Protein AF-A0A6M3IUB2-F1 (afdb_monomer)

Solvent-accessible surface area (backbone atoms only — not comparable to full-atom values): 7376 Å² total; per-residue (Å²): 133,82,95,74,71,82,72,72,82,70,70,67,57,72,78,50,52,52,52,49,49,62,64,37,56,23,39,81,49,77,62,35,53,57,49,40,57,50,43,61,78,42,51,89,75,48,56,67,71,48,53,52,52,50,52,51,54,51,50,50,30,52,52,50,32,72,69,42,91,85,62,31,46,62,41,45,14,47,76,71,39,41,53,41,53,54,54,43,51,47,53,53,54,63,51,48,72,78,54,80,82,75,81,86,74,98,74,84,83,75,83,83,82,82,79,87,76,87,130

Mean predicted aligned error: 11.87 Å

pLDDT: mean 76.57, std 22.66, range [30.75, 96.88]

Organism: NCBI:txid1070528

Radius of gyration: 18.83 Å; Cα contacts (8 Å, |Δi|>4): 67; chains: 1; bounding box: 45×73×29 Å

Structure (mmCIF, N/CA/C/O backbone):
data_AF-A0A6M3IUB2-F1
#
_entry.id   AF-A0A6M3IUB2-F1
#
loop_
_atom_site.group_PDB
_atom_site.id
_atom_site.type_symbol
_atom_site.label_atom_id
_atom_site.label_alt_id
_atom_site.label_comp_id
_atom_site.label_asym_id
_atom_site.label_entity_id
_atom_site.label_seq_id
_atom_site.pdbx_PDB_ins_code
_atom_site.Cartn_x
_atom_site.Cartn_y
_atom_site.Cartn_z
_atom_site.occupancy
_atom_site.B_iso_or_equiv
_atom_site.auth_seq_id
_atom_site.auth_comp_id
_atom_site.auth_asym_id
_atom_site.auth_atom_id
_atom_site.pdbx_PDB_model_num
ATOM 1 N N . MET A 1 1 ? -29.551 -21.374 15.399 1.00 39.47 1 MET A N 1
ATOM 2 C CA . MET A 1 1 ? -28.183 -21.682 14.937 1.00 39.47 1 MET A CA 1
ATOM 3 C C . MET A 1 1 ? -27.498 -20.333 14.831 1.00 39.47 1 MET A C 1
ATOM 5 O O . MET A 1 1 ? -28.083 -19.455 14.220 1.00 39.47 1 MET A O 1
ATOM 9 N N . LYS A 1 2 ? -26.450 -20.082 15.623 1.00 43.34 2 LYS A N 1
ATOM 10 C CA . LYS A 1 2 ? -25.868 -18.739 15.755 1.00 43.34 2 LYS A CA 1
ATOM 11 C C . LYS A 1 2 ? -25.047 -18.438 14.502 1.00 43.34 2 LYS A C 1
ATOM 13 O O . LYS A 1 2 ? -24.043 -19.109 14.292 1.00 43.34 2 LYS A O 1
ATOM 18 N N . ASP A 1 3 ? -25.441 -17.421 13.746 1.00 44.59 3 ASP A N 1
ATOM 19 C CA . ASP A 1 3 ? -24.638 -16.801 12.683 1.00 44.59 3 ASP A CA 1
ATOM 20 C C . ASP A 1 3 ? -23.526 -15.925 13.292 1.00 44.59 3 ASP A C 1
ATOM 22 O O . ASP A 1 3 ? -23.378 -14.746 12.994 1.00 44.59 3 ASP A O 1
ATOM 26 N N . ASN A 1 4 ? -22.753 -16.513 14.203 1.00 49.69 4 ASN A N 1
ATOM 27 C CA . ASN A 1 4 ? -21.586 -15.907 14.824 1.00 49.69 4 ASN A CA 1
ATOM 28 C C . ASN A 1 4 ? -20.389 -16.780 14.452 1.00 49.69 4 ASN A C 1
ATOM 30 O O . ASN A 1 4 ? -20.101 -17.683 15.227 1.00 49.69 4 ASN A O 1
ATOM 34 N N . ASP A 1 5 ? -19.743 -16.567 13.297 1.00 39.97 5 ASP A N 1
ATOM 35 C CA . ASP A 1 5 ? -18.291 -16.850 13.206 1.00 39.97 5 ASP A CA 1
ATOM 36 C C . ASP A 1 5 ? -17.547 -16.468 11.915 1.00 39.97 5 ASP A C 1
ATOM 38 O O . ASP A 1 5 ? -16.364 -16.772 11.798 1.00 39.97 5 ASP A O 1
ATOM 42 N N . LEU A 1 6 ? -18.141 -15.752 10.953 1.00 38.84 6 LEU A N 1
ATOM 43 C CA . LEU A 1 6 ? -17.347 -15.228 9.823 1.00 38.84 6 LEU A CA 1
ATOM 44 C C . LEU A 1 6 ? -16.768 -13.823 10.049 1.00 38.84 6 LEU A C 1
ATOM 46 O O . LEU A 1 6 ? -15.866 -13.422 9.320 1.00 38.84 6 LEU A O 1
ATOM 50 N N . HIS A 1 7 ? -17.203 -13.100 11.086 1.00 45.50 7 HIS A N 1
ATOM 51 C CA . HIS A 1 7 ? -16.717 -11.740 11.366 1.00 45.50 7 HIS A CA 1
ATOM 52 C C . HIS A 1 7 ? -15.537 -11.673 12.353 1.00 45.50 7 HIS A C 1
ATOM 54 O O . HIS A 1 7 ? -14.809 -10.685 12.358 1.00 45.50 7 HIS A O 1
ATOM 60 N N . THR A 1 8 ? -15.274 -12.723 13.138 1.00 46.91 8 THR A N 1
ATOM 61 C CA . THR A 1 8 ? -14.181 -12.723 14.132 1.00 46.91 8 THR A CA 1
ATOM 62 C C . THR A 1 8 ? -12.804 -12.970 13.498 1.00 46.91 8 THR A C 1
ATOM 64 O O . THR A 1 8 ? -11.792 -12.500 14.010 1.00 46.91 8 THR A O 1
ATOM 67 N N . CYS A 1 9 ? -12.742 -13.657 12.350 1.00 42.81 9 CYS A N 1
ATOM 68 C CA . CYS A 1 9 ? -11.481 -14.027 11.691 1.00 42.81 9 CYS A CA 1
ATOM 69 C C . CYS A 1 9 ? -10.770 -12.852 10.976 1.00 42.81 9 CYS A C 1
ATOM 71 O O . CYS A 1 9 ? -9.640 -13.014 10.522 1.00 42.81 9 CYS A O 1
ATOM 73 N N . MET A 1 10 ? -11.408 -11.679 10.862 1.00 55.31 10 MET A N 1
ATOM 74 C CA . MET A 1 10 ? -10.905 -10.543 10.066 1.00 55.31 10 MET A CA 1
ATOM 75 C C . MET A 1 10 ? -10.383 -9.361 10.901 1.00 55.31 10 MET A C 1
ATOM 77 O O . MET A 1 10 ? -9.888 -8.389 10.335 1.00 55.31 10 MET A O 1
ATOM 81 N N . MET A 1 11 ? -10.433 -9.438 12.236 1.00 63.88 11 MET A N 1
ATOM 82 C CA . MET A 1 11 ? -9.859 -8.408 13.110 1.00 63.88 11 MET A CA 1
ATOM 83 C C . MET A 1 11 ? -8.362 -8.661 13.310 1.00 63.88 11 MET A C 1
ATOM 85 O O . MET A 1 11 ? -7.936 -9.232 14.315 1.00 63.88 11 MET A O 1
ATOM 89 N N . LEU A 1 12 ? -7.549 -8.254 12.331 1.00 65.00 12 LEU A N 1
ATOM 90 C CA . LEU A 1 12 ? -6.108 -8.142 12.542 1.00 65.00 12 LEU A CA 1
ATOM 91 C C . LEU A 1 12 ? -5.860 -7.158 13.696 1.00 65.00 12 LEU A C 1
ATOM 93 O O . LEU A 1 12 ? -6.441 -6.070 13.697 1.00 65.00 12 LEU A O 1
ATOM 97 N N . PRO A 1 13 ? -4.999 -7.494 14.674 1.00 75.31 13 PRO A N 1
ATOM 98 C CA . PRO A 1 13 ? -4.538 -6.509 15.640 1.00 75.31 13 PRO A CA 1
ATOM 99 C C . PRO A 1 13 ? -4.022 -5.267 14.910 1.00 75.31 13 PRO A C 1
ATOM 101 O O . PRO A 1 13 ? -3.340 -5.408 13.900 1.00 75.31 13 PRO A O 1
ATOM 104 N N . THR A 1 14 ? -4.301 -4.067 15.421 1.00 71.00 14 THR A N 1
ATOM 105 C CA . THR A 1 14 ? -3.964 -2.791 14.762 1.00 71.00 14 THR A CA 1
ATOM 106 C C . THR A 1 14 ? -2.536 -2.765 14.208 1.00 71.00 14 THR A C 1
ATOM 108 O O . THR A 1 14 ? -2.347 -2.522 13.026 1.00 71.00 14 THR A O 1
ATOM 111 N N . PHE A 1 15 ? -1.546 -3.179 15.007 1.00 76.00 15 PHE A N 1
ATOM 112 C CA . PHE A 1 15 ? -0.134 -3.214 14.603 1.00 76.00 15 PHE A CA 1
ATOM 113 C C . PHE A 1 15 ? 0.185 -4.157 13.423 1.00 76.00 15 PHE A C 1
ATOM 115 O O . PHE A 1 15 ? 1.220 -4.013 12.771 1.00 76.00 15 PHE A O 1
ATOM 122 N N . MET A 1 16 ? -0.667 -5.150 13.153 1.00 87.94 16 MET A N 1
ATOM 123 C CA . MET A 1 16 ? -0.524 -6.079 12.027 1.00 87.94 16 MET A CA 1
ATOM 124 C C . MET A 1 16 ? -1.021 -5.475 10.710 1.00 87.94 16 MET A C 1
ATOM 126 O O . MET A 1 16 ? -0.598 -5.936 9.649 1.00 87.94 16 MET A O 1
ATOM 130 N N . ILE A 1 17 ? -1.865 -4.441 10.745 1.00 91.12 17 ILE A N 1
ATOM 131 C CA . ILE A 1 17 ? -2.376 -3.783 9.537 1.00 91.12 17 ILE A CA 1
ATOM 132 C C . ILE A 1 17 ? -1.218 -3.083 8.819 1.00 91.12 17 ILE A C 1
ATOM 134 O O . ILE A 1 17 ? -0.854 -3.485 7.714 1.00 91.12 17 ILE A O 1
ATOM 138 N N . TYR A 1 18 ? -0.541 -2.139 9.471 1.00 92.50 18 TYR A N 1
ATOM 139 C CA . TYR A 1 18 ? 0.638 -1.483 8.907 1.00 92.50 18 TYR A CA 1
ATOM 140 C C . TYR A 1 18 ? 1.797 -2.451 8.650 1.00 92.50 18 TYR A C 1
ATOM 142 O O . TYR A 1 18 ? 2.502 -2.340 7.647 1.00 92.50 18 TYR A O 1
ATOM 150 N N . GLN A 1 19 ? 1.998 -3.461 9.502 1.00 94.00 19 GLN A N 1
ATOM 151 C CA . GLN A 1 19 ? 3.071 -4.427 9.265 1.00 94.00 19 GLN A CA 1
ATOM 152 C C . GLN A 1 19 ? 2.820 -5.294 8.021 1.00 94.00 19 GLN A C 1
ATOM 154 O O . GLN A 1 19 ? 3.770 -5.593 7.290 1.00 94.00 19 GLN A O 1
ATOM 159 N N . SER A 1 20 ? 1.567 -5.683 7.768 1.00 95.06 20 SER A N 1
ATOM 160 C CA . SER A 1 20 ? 1.184 -6.414 6.556 1.00 95.06 20 SER A CA 1
ATOM 161 C C . SER A 1 20 ? 1.236 -5.522 5.315 1.00 95.06 20 SER A C 1
ATOM 163 O O . SER A 1 20 ? 1.763 -5.973 4.300 1.00 95.06 20 SER A O 1
ATOM 165 N N . PHE A 1 21 ? 0.831 -4.250 5.420 1.00 96.25 21 PHE A N 1
ATOM 166 C CA . PHE A 1 21 ? 1.040 -3.237 4.379 1.00 96.25 21 PHE A CA 1
ATOM 167 C C . PHE A 1 21 ? 2.512 -3.165 3.957 1.00 96.25 21 PHE A C 1
ATOM 169 O O . PHE A 1 21 ? 2.846 -3.405 2.798 1.00 96.25 21 PHE A O 1
ATOM 176 N N . ARG A 1 22 ? 3.419 -2.924 4.912 1.00 95.62 22 ARG A N 1
ATOM 177 C CA . ARG A 1 22 ? 4.861 -2.838 4.630 1.00 95.62 22 ARG A CA 1
ATOM 178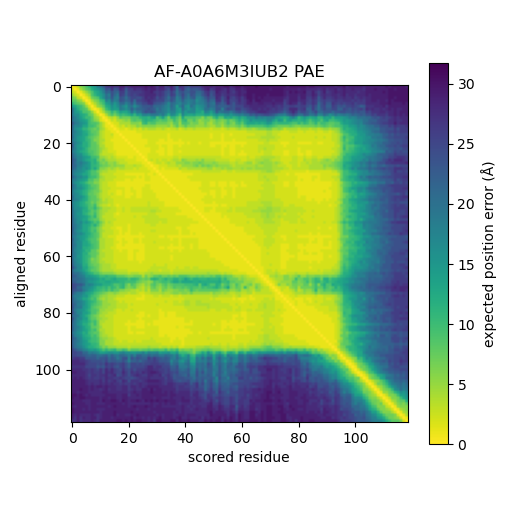 C C . ARG A 1 22 ? 5.437 -4.126 4.067 1.00 95.62 22 ARG A C 1
ATOM 180 O O . ARG A 1 22 ? 6.398 -4.094 3.307 1.00 95.62 22 ARG A O 1
ATOM 187 N N . TYR A 1 23 ? 4.877 -5.270 4.455 1.00 95.12 23 TYR A N 1
ATOM 188 C CA . TYR A 1 23 ? 5.298 -6.547 3.900 1.00 95.12 23 TYR A CA 1
ATOM 189 C C . TYR A 1 23 ? 4.976 -6.655 2.407 1.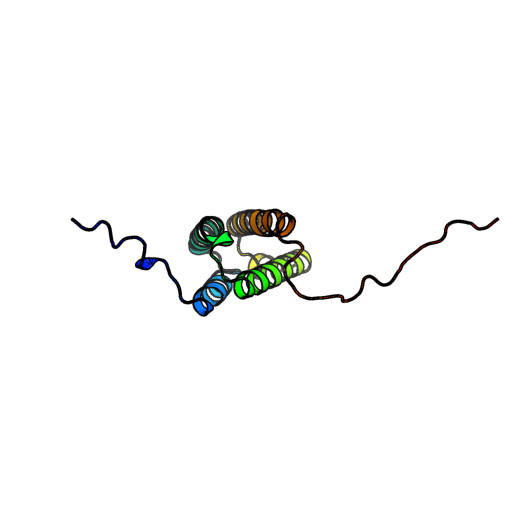00 95.12 23 TYR A C 1
ATOM 191 O O . TYR A 1 23 ? 5.810 -7.190 1.672 1.00 95.12 23 TYR A O 1
ATOM 199 N N . VAL A 1 24 ? 3.795 -6.185 1.979 1.00 96.25 24 VAL A N 1
ATOM 200 C CA . VAL A 1 24 ? 3.332 -6.272 0.584 1.00 96.25 24 VAL A CA 1
ATOM 201 C C . VAL A 1 24 ? 3.815 -5.114 -0.291 1.00 96.25 24 VAL A C 1
ATOM 203 O O . VAL A 1 24 ? 3.908 -5.275 -1.505 1.00 96.25 24 VAL A O 1
ATOM 206 N N . LEU A 1 25 ? 4.164 -3.964 0.284 1.00 96.44 25 LEU A N 1
ATOM 207 C CA . LEU A 1 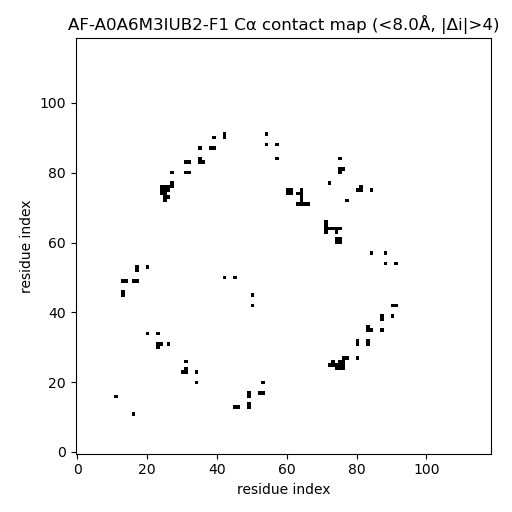25 ? 4.662 -2.818 -0.472 1.00 96.44 25 LEU A CA 1
ATOM 208 C C . LEU A 1 25 ? 5.947 -3.183 -1.237 1.00 96.44 25 LEU A C 1
ATOM 210 O O . LEU A 1 25 ? 6.903 -3.718 -0.676 1.00 96.44 25 LEU A O 1
ATOM 214 N N . GLY A 1 26 ? 5.946 -2.952 -2.552 1.00 93.81 26 GLY A N 1
ATOM 215 C CA . GLY A 1 26 ? 7.056 -3.322 -3.437 1.00 93.81 26 GLY A CA 1
ATOM 216 C C . GLY A 1 26 ? 7.197 -4.826 -3.723 1.00 93.81 26 GLY A C 1
ATOM 217 O O . GLY A 1 26 ? 8.089 -5.220 -4.482 1.00 93.81 26 GLY A O 1
ATOM 218 N N . ARG A 1 27 ? 6.333 -5.689 -3.162 1.00 86.94 27 ARG A N 1
ATOM 219 C CA . ARG A 1 27 ? 6.293 -7.115 -3.521 1.00 86.94 27 ARG A CA 1
ATOM 220 C C . ARG A 1 27 ? 5.665 -7.267 -4.897 1.00 86.94 27 ARG A C 1
ATOM 222 O O . ARG A 1 27 ? 4.598 -6.746 -5.156 1.00 86.94 27 ARG A O 1
ATOM 229 N N . ARG A 1 28 ? 6.310 -8.042 -5.762 1.00 91.38 28 ARG A N 1
ATOM 230 C CA . ARG A 1 28 ? 5.803 -8.386 -7.099 1.00 91.38 28 ARG A CA 1
ATOM 231 C C . ARG A 1 28 ? 5.050 -9.710 -7.029 1.00 91.38 28 ARG A C 1
ATOM 233 O O . ARG A 1 28 ? 5.512 -10.728 -7.542 1.00 91.38 28 ARG A O 1
ATOM 240 N N . THR A 1 29 ? 3.981 -9.745 -6.232 1.00 91.75 29 THR A N 1
ATOM 241 C CA . THR A 1 29 ? 3.213 -10.968 -5.950 1.00 91.75 29 THR A CA 1
ATOM 242 C C . THR A 1 29 ? 1.715 -10.684 -5.933 1.00 91.75 29 THR A C 1
ATOM 244 O O . THR A 1 29 ? 1.280 -9.591 -5.587 1.00 91.75 29 THR A O 1
ATOM 247 N N . GLY A 1 30 ? 0.897 -11.705 -6.212 1.00 89.81 30 GLY A N 1
ATOM 248 C CA . GLY A 1 30 ? -0.568 -11.573 -6.190 1.00 89.81 30 GLY A CA 1
ATOM 249 C C . GLY A 1 30 ? -1.164 -11.174 -4.830 1.00 89.81 30 GLY A C 1
ATOM 250 O O . GLY A 1 30 ? -2.319 -10.760 -4.768 1.00 89.81 30 GLY A O 1
ATOM 251 N N . VAL A 1 31 ? -0.382 -11.249 -3.747 1.00 94.12 31 VAL A N 1
ATOM 252 C CA . VAL A 1 31 ? -0.808 -10.839 -2.400 1.00 94.12 31 VAL A CA 1
ATOM 253 C C . VAL A 1 31 ? -1.027 -9.324 -2.316 1.00 94.12 31 VAL A C 1
ATOM 255 O O . VAL A 1 31 ? -1.844 -8.889 -1.510 1.00 94.12 31 VAL A O 1
ATOM 258 N N . VAL A 1 32 ? -0.373 -8.522 -3.168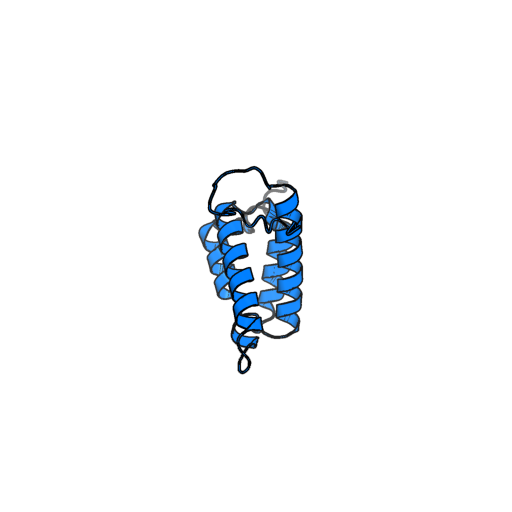 1.00 96.50 32 VAL A N 1
ATOM 259 C CA . VAL A 1 32 ? -0.595 -7.067 -3.226 1.00 96.50 32 VAL A CA 1
ATOM 260 C C . VAL A 1 32 ? -2.050 -6.746 -3.543 1.00 96.50 32 VAL A C 1
ATOM 262 O O . VAL A 1 32 ? -2.688 -6.011 -2.795 1.00 96.50 32 VAL A O 1
ATOM 265 N N . GLY A 1 33 ? -2.593 -7.339 -4.610 1.00 94.94 33 GLY A N 1
ATOM 266 C CA . GLY A 1 33 ? -3.985 -7.121 -5.005 1.00 94.94 33 GLY A CA 1
ATOM 267 C C . GLY A 1 33 ? -4.966 -7.551 -3.915 1.00 94.94 33 GLY A C 1
ATOM 268 O O . GLY A 1 33 ? -5.862 -6.790 -3.565 1.00 94.94 33 GLY A O 1
ATOM 269 N N . MET A 1 34 ? -4.732 -8.717 -3.301 1.00 95.75 34 MET A N 1
ATOM 270 C CA . MET A 1 34 ? -5.557 -9.213 -2.191 1.00 95.75 34 MET A CA 1
ATOM 271 C C . MET A 1 34 ? -5.548 -8.260 -0.991 1.00 95.75 34 MET A C 1
ATOM 273 O O . MET A 1 34 ? -6.598 -7.994 -0.409 1.00 95.75 34 MET A O 1
ATOM 277 N N . TRP A 1 35 ? -4.372 -7.742 -0.624 1.00 96.31 35 TRP A N 1
ATOM 278 C CA . TRP A 1 35 ? -4.239 -6.807 0.489 1.00 96.31 35 TRP A CA 1
ATOM 279 C C . TRP A 1 35 ? -4.912 -5.470 0.177 1.00 96.31 35 TRP A C 1
ATOM 281 O O . TRP A 1 35 ? -5.633 -4.944 1.017 1.00 96.31 35 TRP A O 1
ATOM 291 N N . VAL A 1 36 ? -4.730 -4.944 -1.037 1.00 96.81 36 VAL A N 1
ATOM 292 C CA . VAL A 1 36 ? -5.342 -3.680 -1.460 1.00 96.81 36 VAL A CA 1
ATOM 293 C C . VAL A 1 36 ? -6.862 -3.777 -1.515 1.00 96.81 36 VAL A C 1
ATOM 295 O O . VAL A 1 36 ? -7.536 -2.887 -1.004 1.00 96.81 36 VAL A O 1
ATOM 298 N N . ASP A 1 37 ? -7.416 -4.837 -2.105 1.00 95.69 37 ASP A N 1
ATOM 299 C CA . ASP A 1 37 ? -8.869 -5.00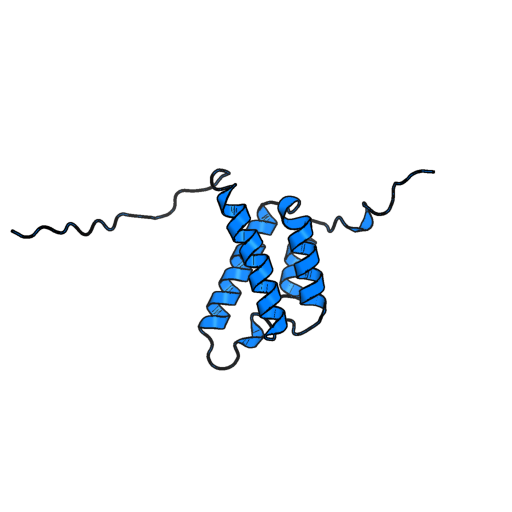8 -2.167 1.00 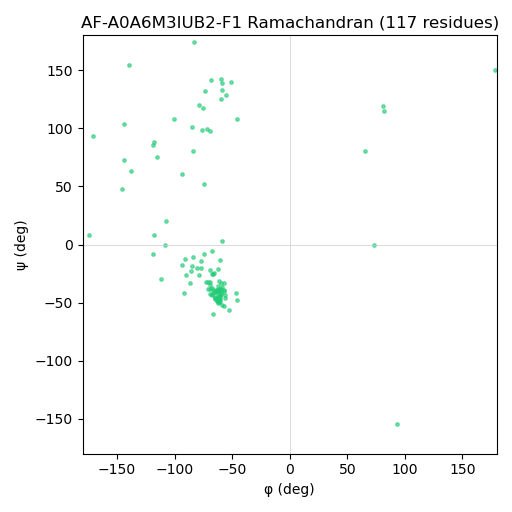95.69 37 ASP A CA 1
ATOM 300 C C . ASP A 1 37 ? -9.463 -5.163 -0.754 1.00 95.69 37 ASP A C 1
ATOM 302 O O . ASP A 1 37 ? -10.503 -4.572 -0.459 1.00 95.69 37 ASP A O 1
ATOM 306 N N . TRP A 1 38 ? -8.783 -5.878 0.151 1.00 94.56 38 TRP A N 1
ATOM 307 C CA . TRP A 1 38 ? -9.166 -5.935 1.566 1.00 94.56 38 TRP A CA 1
ATOM 308 C C . TRP A 1 38 ? -9.107 -4.552 2.230 1.00 94.56 38 TRP A C 1
ATOM 310 O O . TRP A 1 38 ? -10.085 -4.126 2.841 1.00 94.56 38 TRP A O 1
ATOM 320 N N . ALA A 1 39 ? -8.003 -3.820 2.064 1.00 93.94 39 ALA A N 1
ATOM 321 C CA . ALA A 1 39 ? -7.821 -2.502 2.661 1.00 93.94 39 ALA A CA 1
ATOM 322 C C . ALA A 1 39 ? -8.873 -1.499 2.175 1.00 93.94 39 ALA A C 1
ATOM 324 O O . ALA A 1 39 ? -9.395 -0.747 2.985 1.00 93.94 39 ALA A O 1
ATOM 325 N N . ILE A 1 40 ? -9.241 -1.515 0.890 1.00 94.38 40 ILE A N 1
ATOM 326 C CA . ILE A 1 40 ? -10.30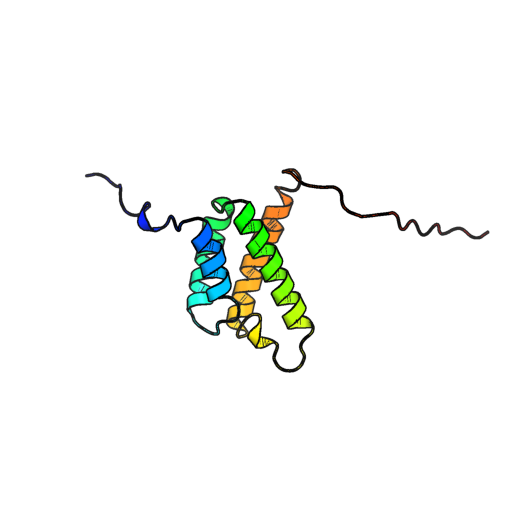2 -0.654 0.343 1.00 94.38 40 ILE A CA 1
ATOM 327 C C . ILE A 1 40 ? -11.654 -0.955 1.001 1.00 94.38 40 ILE A C 1
ATOM 329 O O . ILE A 1 40 ? -12.359 -0.028 1.392 1.00 94.38 40 ILE A O 1
ATOM 333 N N . ASN A 1 41 ? -12.009 -2.234 1.150 1.00 92.06 41 ASN A N 1
ATOM 334 C CA . ASN A 1 41 ? -13.298 -2.637 1.721 1.00 92.06 41 ASN A CA 1
ATOM 335 C C . ASN A 1 41 ? -13.424 -2.329 3.221 1.00 92.06 41 ASN A C 1
ATOM 337 O O . ASN A 1 41 ? -14.539 -2.226 3.723 1.00 92.06 41 ASN A O 1
ATOM 341 N N . HIS A 1 42 ? -12.296 -2.185 3.918 1.00 89.88 42 HIS A N 1
ATOM 342 C CA . HIS A 1 42 ? -12.237 -1.975 5.365 1.00 89.88 42 HIS A CA 1
ATOM 343 C C . HIS A 1 42 ? -11.601 -0.641 5.759 1.00 89.88 42 HIS A C 1
ATOM 345 O O . HIS A 1 42 ? -11.358 -0.410 6.940 1.00 89.88 42 HIS A O 1
ATOM 351 N N . TRP A 1 43 ? -11.329 0.251 4.800 1.00 90.38 43 TRP A N 1
ATOM 352 C CA . TRP A 1 43 ? -10.545 1.460 5.055 1.00 90.38 43 TRP A CA 1
ATOM 353 C C . TRP A 1 43 ? -11.162 2.323 6.158 1.00 90.38 43 TRP A C 1
ATOM 355 O O . TRP A 1 43 ? -10.450 2.816 7.026 1.00 90.38 43 TRP A O 1
ATOM 365 N N . MET A 1 44 ? -12.492 2.450 6.176 1.00 88.38 44 MET A N 1
ATOM 366 C CA . MET A 1 44 ? -13.214 3.220 7.197 1.00 88.38 44 MET A CA 1
ATOM 367 C C . MET A 1 44 ? -13.129 2.602 8.597 1.00 88.38 44 MET A C 1
ATOM 369 O O . MET A 1 44 ? -13.206 3.334 9.581 1.00 88.38 44 MET A O 1
ATOM 373 N N . ASP A 1 45 ? -12.908 1.290 8.686 1.00 86.94 45 ASP A N 1
ATOM 374 C CA . ASP A 1 45 ? -12.769 0.558 9.947 1.00 86.94 45 ASP A CA 1
ATOM 375 C C . ASP A 1 45 ? -11.334 0.622 10.501 1.00 86.94 45 ASP A C 1
ATOM 377 O O . ASP A 1 45 ? -11.079 0.206 11.635 1.00 86.94 45 ASP A O 1
ATOM 381 N N . PHE A 1 46 ? -10.368 1.114 9.714 1.00 86.81 46 PHE A N 1
ATOM 382 C CA . PHE A 1 46 ? -8.978 1.183 10.151 1.00 86.81 46 PHE A CA 1
ATOM 383 C C . PHE A 1 46 ? -8.811 2.207 11.278 1.00 86.81 46 PHE A C 1
ATOM 385 O O . PHE A 1 46 ? -9.368 3.307 11.218 1.00 86.81 46 PHE A O 1
ATOM 392 N N . PRO A 1 47 ? -7.967 1.909 12.279 1.00 87.06 47 PRO A N 1
ATOM 393 C CA . PRO A 1 47 ? -7.563 2.902 13.261 1.00 87.06 47 PRO A CA 1
ATOM 394 C C . PRO A 1 47 ? -6.875 4.089 12.587 1.00 87.06 47 PRO A C 1
ATOM 396 O O . PRO A 1 47 ? -6.035 3.914 11.705 1.00 87.06 47 PRO A O 1
ATOM 399 N N . GLU A 1 48 ? -7.187 5.300 13.041 1.00 85.00 48 GLU A N 1
ATOM 400 C CA . GLU A 1 48 ? -6.746 6.530 12.373 1.00 85.00 48 GLU A CA 1
ATOM 401 C C . GLU A 1 48 ? -5.219 6.638 12.261 1.00 85.00 48 GLU A C 1
ATOM 403 O O . GLU A 1 48 ? -4.670 7.034 11.236 1.00 85.00 48 GLU A O 1
ATOM 408 N N . MET A 1 49 ? -4.506 6.177 13.289 1.00 84.38 49 MET A N 1
ATOM 409 C CA . MET A 1 49 ? -3.046 6.137 13.281 1.00 84.38 49 MET A CA 1
ATOM 410 C C . MET A 1 49 ? -2.484 5.231 12.168 1.00 84.38 49 MET A C 1
ATOM 412 O O . MET A 1 49 ? -1.494 5.587 11.532 1.00 84.38 49 MET A O 1
ATOM 416 N N . GLU A 1 50 ? -3.128 4.095 11.889 1.00 89.25 50 GLU A N 1
ATOM 417 C CA . GLU A 1 50 ? -2.723 3.190 10.806 1.00 89.25 50 GLU A CA 1
ATOM 418 C C . GLU A 1 50 ? -2.989 3.821 9.441 1.00 89.25 50 GLU A C 1
ATOM 420 O O . GLU A 1 50 ? -2.121 3.771 8.569 1.00 89.25 50 GLU A O 1
ATOM 425 N N . LYS A 1 51 ? -4.148 4.478 9.269 1.00 90.81 51 LYS A N 1
ATOM 426 C CA . LYS A 1 51 ? -4.452 5.226 8.042 1.00 90.81 51 LYS A CA 1
ATOM 427 C C . LYS A 1 51 ? -3.375 6.269 7.761 1.00 90.81 51 LYS A C 1
ATOM 429 O O . LYS A 1 51 ? -2.886 6.338 6.635 1.00 90.81 51 LYS A O 1
ATOM 434 N N . VAL A 1 52 ? -2.959 7.033 8.776 1.00 90.44 52 VAL A N 1
ATOM 435 C CA . VAL A 1 52 ? -1.899 8.048 8.655 1.00 90.44 52 VAL A CA 1
ATOM 436 C C . VAL A 1 52 ? -0.572 7.424 8.226 1.00 90.44 52 VAL A C 1
ATOM 438 O O . VAL A 1 52 ? 0.062 7.932 7.299 1.00 90.44 52 VAL A O 1
ATOM 441 N N . PHE A 1 53 ? -0.139 6.335 8.867 1.00 91.69 53 PHE A N 1
ATOM 442 C CA . PHE A 1 53 ? 1.131 5.692 8.521 1.00 91.69 53 PHE A CA 1
ATOM 443 C C . PHE A 1 53 ? 1.122 5.100 7.112 1.00 91.69 53 PHE A C 1
ATOM 445 O O . PHE A 1 53 ? 2.039 5.367 6.337 1.00 91.69 53 PHE A O 1
ATOM 452 N N . ILE A 1 54 ? 0.065 4.367 6.760 1.00 94.69 54 ILE A N 1
ATOM 453 C CA . ILE A 1 54 ? -0.090 3.757 5.436 1.00 94.69 54 ILE A CA 1
ATOM 454 C C . ILE A 1 54 ? -0.137 4.835 4.352 1.00 94.69 54 ILE A C 1
ATOM 456 O O . ILE A 1 54 ? 0.556 4.714 3.346 1.00 94.69 54 ILE A O 1
ATOM 460 N N . SER A 1 55 ? -0.911 5.905 4.559 1.00 94.69 55 SER A N 1
ATOM 461 C CA . SER A 1 55 ? -1.043 6.989 3.576 1.00 94.69 55 SER A CA 1
ATOM 462 C C . SER A 1 55 ? 0.296 7.671 3.311 1.00 94.69 55 SER A C 1
ATOM 464 O O . SER A 1 55 ? 0.684 7.834 2.156 1.00 94.69 55 SER A O 1
ATOM 466 N N . ARG A 1 56 ? 1.034 8.012 4.378 1.00 94.19 56 ARG A N 1
ATOM 467 C CA . ARG A 1 56 ? 2.351 8.655 4.272 1.00 94.19 56 ARG A CA 1
ATOM 468 C C . ARG A 1 56 ? 3.367 7.765 3.564 1.00 94.19 56 ARG A C 1
ATOM 470 O O . ARG A 1 56 ? 4.004 8.211 2.619 1.00 94.19 56 ARG A O 1
ATOM 477 N N . GLU A 1 57 ? 3.498 6.508 3.982 1.00 96.31 57 GLU A N 1
ATOM 478 C CA . GLU A 1 57 ? 4.491 5.604 3.392 1.00 96.31 57 GLU A CA 1
ATOM 479 C C . GLU A 1 57 ? 4.137 5.225 1.944 1.00 96.31 57 GLU A C 1
ATOM 481 O O . GLU A 1 57 ? 5.028 5.081 1.104 1.00 96.31 57 GLU A O 1
ATOM 486 N N . LEU A 1 58 ? 2.845 5.136 1.609 1.00 96.56 58 LEU A N 1
ATOM 487 C CA . LEU A 1 58 ? 2.406 4.951 0.228 1.00 96.56 58 LEU A CA 1
ATOM 488 C C . LEU A 1 58 ? 2.759 6.165 -0.645 1.00 96.56 58 LEU A C 1
ATOM 490 O O . LEU A 1 58 ? 3.281 5.990 -1.748 1.00 96.56 58 LEU A O 1
ATOM 494 N N . ASP A 1 59 ? 2.512 7.386 -0.165 1.00 95.62 59 ASP A N 1
ATOM 495 C CA . ASP A 1 59 ? 2.896 8.616 -0.867 1.00 95.62 59 ASP A CA 1
ATOM 496 C C . ASP A 1 59 ? 4.416 8.712 -1.063 1.00 95.62 59 ASP A C 1
ATOM 498 O O . ASP A 1 59 ? 4.877 8.994 -2.174 1.00 95.62 59 ASP A O 1
ATOM 502 N N . ASP A 1 60 ? 5.200 8.396 -0.031 1.00 94.94 60 ASP A N 1
ATOM 503 C CA . ASP A 1 60 ? 6.660 8.343 -0.114 1.00 94.94 60 ASP A CA 1
ATOM 504 C C . ASP A 1 60 ? 7.126 7.321 -1.162 1.00 94.94 60 ASP A C 1
ATOM 506 O O . ASP A 1 60 ? 8.018 7.611 -1.966 1.00 94.94 60 ASP A O 1
ATOM 510 N N . ALA A 1 61 ? 6.487 6.149 -1.231 1.00 95.56 61 ALA A N 1
ATOM 511 C CA . ALA A 1 61 ? 6.784 5.144 -2.246 1.00 95.56 61 ALA A CA 1
ATOM 512 C C . ALA A 1 61 ? 6.487 5.645 -3.670 1.00 95.56 61 ALA A C 1
ATOM 514 O O . ALA A 1 61 ? 7.291 5.407 -4.575 1.00 95.56 61 ALA A O 1
ATOM 515 N N . PHE A 1 62 ? 5.394 6.387 -3.883 1.00 94.62 62 PHE A N 1
ATOM 516 C CA . PHE A 1 62 ? 5.109 7.038 -5.170 1.00 94.62 62 PHE A CA 1
ATOM 517 C C . PHE A 1 62 ? 6.144 8.114 -5.525 1.00 94.62 62 PHE A C 1
ATOM 519 O O . PHE A 1 62 ? 6.582 8.194 -6.677 1.00 94.62 62 PHE A O 1
ATOM 526 N N . ILE A 1 63 ? 6.579 8.917 -4.550 1.00 94.50 63 ILE A N 1
ATOM 527 C CA . ILE A 1 63 ? 7.629 9.923 -4.748 1.00 94.50 63 ILE A CA 1
ATOM 528 C C . ILE A 1 63 ? 8.934 9.238 -5.165 1.00 94.50 63 ILE A C 1
ATOM 530 O O . ILE A 1 63 ? 9.536 9.616 -6.172 1.00 94.50 63 ILE A O 1
ATOM 534 N N . LEU A 1 64 ? 9.352 8.202 -4.441 1.00 92.00 64 LEU A N 1
ATOM 535 C CA . LEU A 1 64 ? 10.565 7.440 -4.739 1.00 92.00 64 LEU A CA 1
ATOM 536 C C . LEU A 1 64 ? 10.482 6.737 -6.101 1.00 92.00 64 LEU A C 1
ATOM 538 O O . LEU A 1 64 ? 11.427 6.816 -6.886 1.00 92.00 64 LEU A O 1
ATOM 542 N N . PHE A 1 65 ? 9.331 6.143 -6.428 1.00 92.00 65 PHE A N 1
ATOM 543 C CA . PHE A 1 65 ? 9.056 5.563 -7.743 1.00 92.00 65 PHE A CA 1
ATOM 544 C C . PHE A 1 65 ? 9.205 6.590 -8.874 1.00 92.00 65 PHE A C 1
ATOM 546 O O . PHE A 1 65 ? 9.726 6.270 -9.940 1.00 92.00 65 PHE A O 1
ATOM 553 N N . SER A 1 66 ? 8.765 7.834 -8.662 1.00 90.62 66 SER A N 1
ATOM 554 C CA . SER A 1 66 ? 8.885 8.885 -9.680 1.00 90.62 66 SER A CA 1
ATOM 555 C C . SER A 1 66 ? 10.330 9.354 -9.894 1.00 90.62 66 SER A C 1
ATOM 557 O O . SER A 1 66 ? 10.695 9.698 -11.019 1.00 90.62 66 SER A O 1
ATOM 559 N N . ARG A 1 67 ? 11.147 9.340 -8.830 1.00 90.62 67 ARG A N 1
ATOM 560 C CA . ARG A 1 67 ? 12.514 9.884 -8.804 1.00 90.62 67 ARG A CA 1
ATOM 561 C C . ARG A 1 67 ? 13.591 8.901 -9.263 1.00 90.62 67 ARG A C 1
ATOM 563 O O . ARG A 1 67 ? 14.594 9.336 -9.815 1.00 90.62 67 ARG A O 1
ATOM 570 N N . ASP A 1 68 ? 13.424 7.606 -9.015 1.00 87.38 68 ASP A N 1
ATOM 571 C CA . ASP A 1 68 ? 14.424 6.590 -9.368 1.00 87.38 68 ASP A CA 1
ATOM 572 C C . ASP A 1 68 ? 14.326 6.259 -10.860 1.00 87.38 68 ASP A C 1
ATOM 574 O O . ASP A 1 68 ? 13.275 5.840 -11.301 1.00 87.38 68 ASP A O 1
ATOM 578 N N . THR A 1 69 ? 15.357 6.439 -11.681 1.00 81.81 69 THR A N 1
ATOM 579 C CA . THR A 1 69 ? 15.271 6.116 -13.121 1.00 81.81 69 THR A CA 1
ATOM 580 C C . THR A 1 69 ? 15.554 4.653 -13.441 1.00 81.81 69 THR A C 1
ATOM 582 O O . THR A 1 69 ? 15.138 4.175 -14.495 1.00 81.81 69 THR A O 1
ATOM 585 N N . ASP A 1 70 ? 16.192 3.932 -12.522 1.00 83.50 70 ASP A N 1
ATOM 586 C CA . ASP A 1 70 ? 16.897 2.688 -12.828 1.00 83.50 70 ASP A CA 1
ATOM 587 C C . ASP A 1 70 ? 16.201 1.469 -12.212 1.00 83.50 70 ASP A C 1
ATOM 589 O O . ASP A 1 70 ? 16.248 0.372 -12.768 1.00 83.50 70 ASP A O 1
ATOM 593 N N . ASN A 1 71 ? 15.517 1.635 -11.073 1.00 82.12 71 ASN A N 1
ATOM 594 C CA . ASN A 1 71 ? 14.833 0.535 -10.389 1.00 82.12 71 ASN A CA 1
ATOM 595 C C . ASN A 1 71 ? 13.531 0.959 -9.688 1.00 82.12 71 ASN A C 1
ATOM 597 O O . ASN A 1 71 ? 13.257 0.580 -8.548 1.00 82.12 71 ASN A O 1
ATOM 601 N N . LYS A 1 72 ? 12.679 1.697 -10.409 1.00 82.12 72 LYS A N 1
ATOM 602 C CA . LYS A 1 72 ? 11.348 2.155 -9.955 1.00 82.12 72 LYS A CA 1
ATOM 603 C C . LYS A 1 72 ? 10.513 1.060 -9.291 1.00 82.12 72 LYS A C 1
ATOM 605 O O . LYS A 1 72 ? 9.898 1.260 -8.246 1.00 82.12 72 LYS A O 1
ATOM 610 N N . ARG A 1 73 ? 10.541 -0.141 -9.868 1.00 82.62 73 ARG A N 1
ATOM 611 C CA . ARG A 1 73 ? 9.711 -1.288 -9.470 1.00 82.62 73 ARG A CA 1
ATOM 612 C C . ARG A 1 73 ? 10.033 -1.869 -8.095 1.00 82.62 73 ARG A C 1
ATOM 614 O O . ARG A 1 73 ? 9.375 -2.814 -7.669 1.00 82.62 73 ARG A O 1
ATOM 621 N N . LYS A 1 74 ? 11.075 -1.395 -7.409 1.00 88.75 74 LYS A N 1
ATOM 622 C CA . LYS A 1 74 ? 11.365 -1.818 -6.029 1.00 88.75 74 LYS A CA 1
ATOM 623 C C . LYS A 1 74 ? 10.443 -1.159 -4.997 1.00 88.75 74 LYS A C 1
ATOM 625 O O . LYS A 1 74 ? 10.312 -1.690 -3.905 1.00 88.75 74 LYS A O 1
ATOM 630 N N . TYR A 1 75 ? 9.814 -0.032 -5.343 1.00 91.94 75 TYR A N 1
ATOM 631 C CA . TYR A 1 75 ? 8.982 0.735 -4.411 1.00 91.94 75 TYR A CA 1
ATOM 632 C C . TYR A 1 75 ? 7.509 0.327 -4.446 1.00 91.94 75 TYR A C 1
ATOM 634 O O . TYR A 1 75 ? 6.887 0.194 -3.401 1.00 91.94 75 TYR A O 1
ATOM 642 N N . LEU A 1 76 ? 6.956 0.101 -5.641 1.00 94.50 76 LEU A N 1
ATOM 643 C CA . LEU A 1 76 ? 5.526 -0.187 -5.818 1.00 94.50 76 LEU A CA 1
ATOM 644 C C . LEU A 1 76 ? 5.235 -1.558 -6.439 1.00 94.50 76 LEU A C 1
ATOM 646 O O . LEU A 1 76 ? 4.080 -1.965 -6.458 1.00 94.50 76 LEU A O 1
ATOM 650 N N . GLY A 1 77 ? 6.260 -2.279 -6.902 1.00 94.38 77 GLY A N 1
ATOM 651 C CA . GLY A 1 77 ? 6.099 -3.547 -7.612 1.00 94.38 77 GLY A CA 1
ATOM 652 C C . GLY A 1 77 ? 6.038 -3.373 -9.132 1.00 94.38 77 GLY A C 1
ATOM 653 O O . GLY A 1 77 ? 6.626 -2.436 -9.682 1.00 94.38 77 GLY A O 1
ATOM 654 N N . ASP A 1 78 ? 5.384 -4.318 -9.805 1.00 92.25 78 ASP A N 1
ATOM 655 C CA . ASP A 1 78 ? 5.151 -4.287 -11.251 1.00 92.25 78 ASP A CA 1
ATOM 656 C C . ASP A 1 78 ? 3.915 -3.435 -11.602 1.00 92.25 78 ASP A C 1
ATOM 658 O O . ASP A 1 78 ? 3.184 -2.963 -10.733 1.00 92.25 78 ASP A O 1
ATOM 662 N N . ASP A 1 79 ? 3.661 -3.223 -12.896 1.00 91.06 79 ASP A N 1
ATOM 663 C CA . ASP A 1 79 ? 2.610 -2.311 -13.375 1.00 91.06 79 ASP A CA 1
ATOM 664 C C . ASP A 1 79 ? 1.208 -2.664 -12.842 1.00 91.06 79 ASP A C 1
ATOM 666 O O . ASP A 1 79 ? 0.400 -1.775 -12.561 1.00 91.06 79 ASP A O 1
ATOM 670 N N . CYS A 1 80 ? 0.926 -3.956 -12.642 1.00 91.00 80 CYS A N 1
ATOM 671 C CA . CYS A 1 80 ? -0.318 -4.407 -12.021 1.00 91.00 80 CYS A CA 1
ATOM 672 C C . CYS A 1 80 ? -0.423 -3.996 -10.546 1.00 91.00 80 CYS A C 1
ATOM 674 O O . CYS A 1 80 ? -1.494 -3.579 -10.111 1.00 91.00 80 CYS A O 1
ATOM 676 N N . ASP A 1 81 ? 0.677 -4.062 -9.795 1.00 95.69 81 ASP A N 1
ATOM 677 C CA . ASP A 1 81 ? 0.732 -3.686 -8.380 1.00 95.69 81 ASP A CA 1
ATOM 678 C C . ASP A 1 81 ? 0.526 -2.175 -8.236 1.00 95.69 81 ASP A C 1
ATOM 680 O O . ASP A 1 81 ? -0.276 -1.717 -7.423 1.00 95.69 81 ASP A O 1
ATOM 684 N N . ILE A 1 82 ? 1.163 -1.393 -9.115 1.00 95.00 82 ILE A N 1
ATOM 685 C CA . ILE A 1 82 ? 0.990 0.063 -9.194 1.00 95.00 82 ILE A CA 1
ATOM 686 C C . ILE A 1 82 ? -0.484 0.428 -9.398 1.00 95.00 82 ILE A C 1
ATOM 688 O O . ILE A 1 82 ? -0.988 1.341 -8.741 1.00 95.00 82 ILE A O 1
ATOM 692 N N . ALA A 1 83 ? -1.200 -0.283 -10.274 1.00 94.62 83 ALA A N 1
ATOM 693 C CA . ALA A 1 83 ? -2.620 -0.030 -10.506 1.00 94.62 83 ALA A CA 1
ATOM 694 C C . ALA A 1 83 ? -3.467 -0.250 -9.238 1.00 94.62 83 ALA A C 1
ATOM 696 O O . ALA A 1 83 ? -4.366 0.550 -8.958 1.00 94.62 83 ALA A O 1
ATOM 697 N N . TYR A 1 84 ? -3.159 -1.278 -8.439 1.00 96.88 84 TYR A N 1
ATOM 698 C CA . TYR A 1 84 ? -3.790 -1.484 -7.133 1.00 96.88 84 TYR A CA 1
ATOM 699 C C . TYR A 1 84 ? -3.469 -0.337 -6.167 1.00 96.88 84 TYR A C 1
ATOM 701 O O . TYR A 1 84 ? -4.383 0.249 -5.587 1.00 96.88 84 TYR A O 1
ATOM 709 N N . TRP A 1 85 ? -2.204 0.070 -6.058 1.00 96.75 85 TRP A N 1
ATOM 710 C CA . TRP A 1 85 ? -1.809 1.185 -5.194 1.00 96.75 85 TRP A CA 1
ATOM 711 C C . TRP A 1 85 ? -2.494 2.503 -5.561 1.00 96.75 85 TRP A C 1
ATOM 713 O O . TRP A 1 85 ? -2.931 3.239 -4.678 1.00 96.75 85 TRP A O 1
ATOM 723 N N . VAL A 1 86 ? -2.669 2.783 -6.855 1.00 95.75 86 VAL A N 1
ATOM 724 C CA . VAL A 1 86 ? -3.427 3.951 -7.326 1.00 95.75 86 VAL A CA 1
ATOM 725 C C . VAL A 1 86 ? -4.898 3.871 -6.905 1.00 95.75 86 VAL A C 1
ATOM 727 O O . VAL A 1 86 ? -5.469 4.896 -6.532 1.00 95.75 86 VAL A O 1
ATOM 730 N N . ARG A 1 87 ? -5.525 2.685 -6.938 1.00 95.62 87 ARG A N 1
ATOM 731 C CA . ARG A 1 87 ? -6.910 2.500 -6.461 1.00 95.62 87 ARG A CA 1
ATOM 732 C C . ARG A 1 87 ? -7.026 2.796 -4.968 1.00 95.62 87 ARG A C 1
ATOM 734 O O . ARG A 1 87 ? -7.899 3.571 -4.589 1.00 95.62 87 ARG A O 1
ATOM 741 N N . LEU A 1 88 ? -6.134 2.241 -4.146 1.00 95.44 88 LEU A N 1
ATOM 742 C CA . LEU A 1 88 ? -6.123 2.509 -2.706 1.00 95.44 88 LEU A CA 1
ATOM 743 C C . LEU A 1 88 ? -5.911 3.997 -2.423 1.00 95.44 88 LEU A C 1
ATOM 745 O O . LEU A 1 88 ? -6.666 4.595 -1.667 1.00 95.44 88 LEU A O 1
ATOM 749 N N . ARG A 1 89 ? -4.938 4.623 -3.091 1.00 94.56 89 ARG A N 1
ATOM 750 C CA . ARG A 1 89 ? -4.632 6.047 -2.918 1.00 94.56 89 ARG A CA 1
ATOM 751 C C . ARG A 1 89 ? -5.811 6.962 -3.258 1.00 94.56 89 ARG A C 1
ATOM 753 O O . ARG A 1 89 ? -5.970 7.999 -2.626 1.00 94.56 89 ARG A O 1
ATOM 760 N N . LYS A 1 90 ? -6.652 6.588 -4.229 1.00 92.56 90 LYS A N 1
ATOM 761 C CA . LYS A 1 90 ? -7.907 7.308 -4.501 1.00 92.56 90 LYS A CA 1
ATOM 762 C C . LYS A 1 90 ? -8.860 7.231 -3.314 1.00 92.56 90 LYS A C 1
ATOM 764 O O . LYS A 1 90 ? -9.305 8.271 -2.865 1.00 92.56 90 LYS A O 1
ATOM 769 N N . VAL A 1 91 ? -9.082 6.043 -2.750 1.00 90.44 91 VAL A N 1
ATOM 770 C CA . VAL A 1 91 ? -9.932 5.866 -1.555 1.00 90.44 91 VAL A CA 1
ATOM 771 C C . VAL 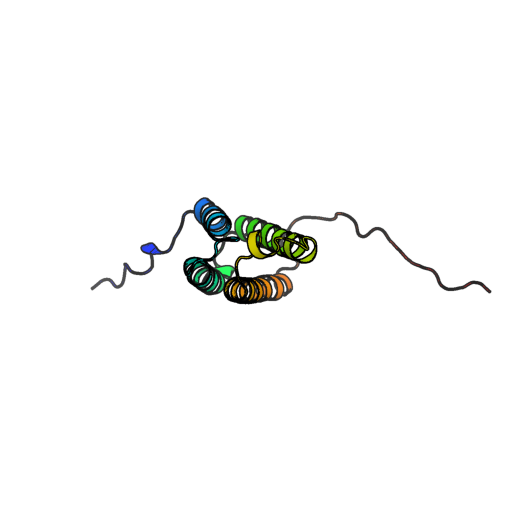A 1 91 ? -9.402 6.668 -0.366 1.00 90.44 91 VAL A C 1
ATOM 773 O O . VAL A 1 91 ? -10.177 7.336 0.311 1.00 90.44 91 VAL A O 1
ATOM 776 N N . ILE A 1 92 ? -8.083 6.661 -0.157 1.00 91.19 92 ILE A N 1
ATOM 777 C CA . ILE A 1 92 ? -7.418 7.472 0.869 1.00 91.19 92 ILE A CA 1
ATOM 778 C C . ILE A 1 92 ? -7.734 8.956 0.658 1.00 91.19 92 ILE A C 1
ATOM 780 O O . ILE A 1 92 ? -8.218 9.620 1.568 1.00 91.19 92 ILE A O 1
ATOM 784 N N . ASN A 1 93 ? -7.503 9.473 -0.548 1.00 84.12 93 ASN A N 1
ATOM 785 C CA . ASN A 1 93 ? -7.685 10.892 -0.844 1.00 84.12 93 ASN A CA 1
ATOM 786 C C . ASN A 1 93 ? -9.157 11.319 -0.840 1.00 84.12 93 ASN A C 1
ATOM 788 O O . ASN A 1 93 ? -9.464 12.403 -0.352 1.00 84.12 93 ASN A O 1
ATOM 792 N N . ASP A 1 94 ? -10.054 10.479 -1.350 1.00 79.62 94 ASP A N 1
ATOM 793 C CA . ASP A 1 94 ? -11.491 10.744 -1.397 1.00 79.62 94 ASP A CA 1
ATOM 794 C C . ASP A 1 94 ? -12.096 10.706 0.020 1.00 79.62 94 ASP A C 1
ATOM 796 O O . ASP A 1 94 ? -12.955 11.526 0.334 1.00 79.62 94 ASP A O 1
ATOM 800 N N . GLY A 1 95 ? -11.587 9.839 0.908 1.00 61.00 95 GLY A N 1
ATOM 801 C CA . GLY A 1 95 ? -11.950 9.806 2.331 1.00 61.00 95 GLY A CA 1
ATOM 802 C C . GLY A 1 95 ? -11.368 10.967 3.152 1.00 61.00 95 GLY A C 1
ATOM 803 O O . GLY A 1 95 ? -12.026 11.475 4.053 1.00 61.00 95 GLY A O 1
ATOM 804 N N . ILE A 1 96 ? -10.174 11.465 2.804 1.00 53.22 96 ILE A N 1
ATOM 805 C CA . ILE A 1 96 ? -9.559 12.645 3.447 1.00 53.22 96 ILE A CA 1
ATOM 806 C C . ILE A 1 96 ? -10.361 13.934 3.180 1.00 53.22 96 ILE A C 1
ATOM 808 O O . ILE A 1 96 ? -10.281 14.879 3.967 1.00 53.22 96 ILE A O 1
ATOM 812 N N . TYR A 1 97 ? -11.149 14.009 2.099 1.00 44.88 97 TYR A N 1
ATOM 813 C CA . TYR A 1 97 ? -12.001 15.177 1.834 1.00 44.88 97 TYR A CA 1
ATOM 814 C C . TYR A 1 97 ? -13.282 15.233 2.680 1.00 44.88 97 TYR A C 1
ATOM 816 O O . TYR A 1 97 ? -13.858 16.319 2.764 1.00 44.88 97 TYR A O 1
ATOM 824 N N . ASP A 1 98 ? -13.673 14.143 3.348 1.00 42.75 98 ASP A N 1
ATOM 825 C CA . ASP A 1 98 ? -14.760 14.145 4.344 1.00 42.75 98 ASP A CA 1
ATOM 826 C C . ASP A 1 98 ? -14.226 14.446 5.768 1.00 42.75 98 ASP A C 1
ATOM 828 O O . ASP A 1 98 ? -14.906 15.068 6.579 1.00 42.75 98 ASP A O 1
ATOM 832 N N . ASP A 1 99 ? -12.949 14.130 6.042 1.00 40.09 99 ASP A N 1
ATOM 833 C CA . ASP A 1 99 ? -12.339 14.156 7.388 1.00 40.09 99 ASP A CA 1
ATOM 834 C C . ASP A 1 99 ? -11.345 15.311 7.659 1.00 40.09 99 ASP A C 1
ATOM 836 O O . ASP A 1 99 ? -10.551 15.263 8.602 1.00 40.09 99 ASP A O 1
ATOM 840 N N . LYS A 1 100 ? -11.378 16.418 6.898 1.00 41.41 100 LYS A N 1
ATOM 841 C CA . LYS A 1 100 ? -10.470 17.578 7.110 1.00 41.41 100 LYS A CA 1
ATOM 842 C C . LYS A 1 100 ? -10.534 18.250 8.500 1.00 41.41 100 LYS A C 1
ATOM 844 O O . LYS A 1 100 ? -9.847 19.248 8.711 1.00 41.41 100 LYS A O 1
ATOM 849 N N . ILE A 1 101 ? -11.313 17.757 9.462 1.00 41.31 101 ILE A N 1
ATOM 850 C CA . ILE A 1 101 ? -11.412 18.332 10.809 1.00 41.31 101 ILE A CA 1
ATOM 851 C C . ILE A 1 101 ? -11.428 17.225 11.873 1.00 41.31 101 ILE A C 1
ATOM 853 O O . ILE A 1 101 ? -12.385 17.087 12.624 1.00 41.31 101 ILE A O 1
ATOM 857 N N . ALA A 1 102 ? -10.357 16.447 12.002 1.00 35.56 102 ALA A N 1
ATOM 858 C CA . ALA A 1 102 ? -10.156 15.656 13.216 1.00 35.56 102 ALA A CA 1
ATOM 859 C C . ALA A 1 102 ? -8.674 15.563 13.596 1.00 35.56 102 ALA A C 1
ATOM 861 O O . ALA A 1 102 ? -8.038 14.520 13.541 1.00 35.56 102 ALA A O 1
ATOM 862 N N . CYS A 1 103 ? -8.179 16.702 14.080 1.00 35.69 103 CYS A N 1
ATOM 863 C CA . CYS A 1 103 ? -7.078 16.812 15.035 1.00 35.69 103 CYS A CA 1
ATOM 864 C C . CYS A 1 103 ? -5.633 16.714 14.489 1.00 35.69 103 CYS A C 1
ATOM 866 O O . CYS A 1 103 ? -5.155 15.667 14.071 1.00 35.69 103 CYS A O 1
ATOM 868 N N . TRP A 1 104 ? -4.919 17.830 14.715 1.00 35.44 104 TRP A N 1
ATOM 869 C CA . TRP A 1 104 ? -3.462 18.059 14.661 1.00 35.44 104 TRP A CA 1
ATOM 870 C C . TRP A 1 104 ? -2.880 18.317 13.260 1.00 35.44 104 TRP A C 1
ATOM 872 O O . TRP A 1 104 ? -2.850 17.441 12.413 1.00 35.44 104 TRP A O 1
ATOM 882 N N . GLY A 1 105 ? -2.330 19.486 12.939 1.00 30.75 105 GLY A N 1
ATOM 883 C CA . GLY A 1 105 ? -2.041 20.692 13.707 1.00 30.75 105 GLY A CA 1
ATOM 884 C C . GLY A 1 105 ? -1.349 21.686 12.769 1.00 30.75 105 GLY A C 1
ATOM 885 O O . GLY A 1 105 ? -0.696 21.278 11.812 1.00 30.75 105 GLY A O 1
ATOM 886 N N . ASN A 1 106 ? -1.537 22.979 13.024 1.00 43.72 106 ASN A N 1
ATOM 887 C CA . ASN A 1 106 ? -0.860 24.073 12.333 1.00 43.72 106 ASN A CA 1
ATOM 888 C C . ASN A 1 106 ? 0.645 23.805 12.203 1.00 43.72 106 ASN A C 1
ATOM 890 O O . ASN A 1 106 ? 1.349 23.916 13.200 1.00 43.72 106 ASN A O 1
ATOM 894 N N . LEU A 1 107 ? 1.123 23.511 10.997 1.00 39.16 107 LEU A N 1
ATOM 895 C CA . LEU A 1 107 ? 2.509 23.721 10.593 1.00 39.16 107 LEU A CA 1
ATOM 896 C C . LEU A 1 107 ? 2.503 24.153 9.122 1.00 39.16 107 LEU A C 1
ATOM 898 O O . LEU A 1 107 ? 2.258 23.363 8.214 1.00 39.16 107 LEU A O 1
ATOM 902 N N . GLU A 1 108 ? 2.723 25.457 8.962 1.00 45.09 108 GLU A N 1
ATOM 903 C CA . GLU A 1 108 ? 3.391 26.099 7.829 1.00 45.09 108 GLU A CA 1
ATOM 904 C C . GLU A 1 108 ? 2.693 26.020 6.464 1.00 45.09 108 GLU A C 1
ATOM 906 O O . GLU A 1 108 ? 3.089 25.318 5.534 1.00 45.09 108 GLU A O 1
ATOM 911 N N . LYS A 1 109 ? 1.707 26.902 6.297 1.00 39.56 109 LYS A N 1
ATOM 912 C CA . LYS A 1 109 ? 1.662 27.732 5.089 1.00 39.56 109 LYS A CA 1
ATOM 913 C C . LYS A 1 109 ? 1.852 29.177 5.511 1.00 39.56 109 LYS A C 1
ATOM 915 O O . LYS A 1 109 ? 0.889 29.936 5.589 1.00 39.56 109 LYS A O 1
ATOM 920 N N . ASP A 1 110 ? 3.099 29.503 5.832 1.00 36.19 110 ASP A N 1
ATOM 921 C CA . ASP A 1 110 ? 3.527 30.890 5.812 1.00 36.19 110 ASP A CA 1
ATOM 922 C C . ASP A 1 110 ? 3.354 31.444 4.398 1.00 36.19 110 ASP A C 1
ATOM 924 O O . ASP A 1 110 ? 3.487 30.759 3.380 1.00 36.19 110 ASP A O 1
ATOM 928 N N . GLU A 1 111 ? 2.942 32.697 4.404 1.00 45.78 111 GLU A N 1
ATOM 929 C CA . GLU A 1 111 ? 2.492 33.504 3.295 1.00 45.78 111 GLU A CA 1
ATOM 930 C C . GLU A 1 111 ? 3.520 33.566 2.158 1.00 45.78 111 GLU A C 1
ATOM 932 O O . GLU A 1 111 ? 4.657 33.990 2.347 1.00 45.78 111 GLU A O 1
ATOM 937 N N . VAL A 1 112 ? 3.078 33.270 0.936 1.00 38.19 112 VAL A N 1
ATOM 938 C CA . VAL A 1 112 ? 3.619 33.934 -0.253 1.00 38.19 112 VAL A CA 1
ATOM 939 C C . VAL A 1 112 ? 2.453 34.678 -0.886 1.00 38.19 112 VAL A C 1
ATOM 941 O O . VAL A 1 112 ? 1.698 34.131 -1.688 1.00 38.19 112 VAL A O 1
ATOM 944 N N . LYS A 1 113 ? 2.257 35.921 -0.441 1.00 41.34 113 LYS A N 1
ATOM 945 C CA . LYS A 1 113 ? 1.562 36.942 -1.224 1.00 41.34 113 LYS A CA 1
ATOM 946 C C . LYS A 1 113 ? 2.622 37.550 -2.138 1.00 41.34 113 LYS A C 1
ATOM 948 O O . LYS A 1 113 ? 3.456 38.325 -1.681 1.00 41.34 113 LYS A O 1
ATOM 953 N N . GLU A 1 114 ? 2.641 37.142 -3.401 1.00 40.97 114 GLU A N 1
ATOM 954 C CA . GLU A 1 114 ? 3.253 37.963 -4.444 1.00 40.97 114 GLU A CA 1
ATOM 955 C C . GLU A 1 114 ? 2.266 39.095 -4.741 1.00 40.97 114 GLU A C 1
ATOM 957 O O . GLU A 1 114 ? 1.265 38.902 -5.428 1.00 40.97 114 GLU A O 1
ATOM 962 N N . ASP A 1 115 ? 2.516 40.260 -4.143 1.00 40.78 115 ASP A N 1
ATOM 963 C CA . ASP A 1 115 ? 1.816 41.490 -4.493 1.00 40.78 115 ASP A CA 1
ATOM 964 C C . ASP A 1 115 ? 2.312 41.961 -5.869 1.00 40.78 115 ASP A C 1
ATOM 966 O O . ASP A 1 115 ? 3.367 42.582 -6.019 1.00 40.78 115 ASP A O 1
ATOM 970 N N . GLU A 1 116 ? 1.521 41.659 -6.897 1.00 47.34 116 GLU A N 1
ATOM 971 C CA . GLU A 1 116 ? 1.539 42.370 -8.169 1.00 47.34 116 GLU A CA 1
ATOM 972 C C . GLU A 1 116 ? 0.986 43.790 -7.970 1.00 47.34 116 GLU A C 1
ATOM 974 O O . GLU A 1 116 ? -0.223 44.004 -8.003 1.00 47.34 116 GLU A O 1
ATOM 979 N N . SER A 1 117 ? 1.866 44.780 -7.812 1.00 46.84 117 SER A N 1
ATOM 980 C CA . SER A 1 117 ? 1.625 46.145 -8.308 1.00 46.84 117 SER A CA 1
ATOM 981 C C . SER A 1 117 ? 2.887 47.001 -8.181 1.00 46.84 117 SER A C 1
ATOM 983 O O . SER A 1 117 ? 3.105 47.641 -7.154 1.00 46.84 117 SER A O 1
ATOM 985 N N . ASN A 1 118 ? 3.700 47.061 -9.238 1.00 46.28 118 ASN A N 1
ATOM 986 C CA . ASN A 1 118 ? 4.605 48.190 -9.447 1.00 46.28 118 ASN A CA 1
ATOM 987 C C . ASN A 1 118 ? 3.973 49.121 -10.483 1.00 46.28 118 ASN A C 1
ATOM 989 O O . ASN A 1 118 ? 3.873 48.786 -11.664 1.00 46.28 118 ASN A O 1
ATOM 993 N N . ASN A 1 119 ? 3.524 50.264 -9.971 1.00 42.28 119 ASN A N 1
ATOM 994 C CA . ASN A 1 119 ? 3.335 51.513 -10.697 1.00 42.28 119 ASN A CA 1
ATOM 995 C C . ASN A 1 119 ? 4.695 52.190 -10.902 1.00 42.28 119 ASN A C 1
ATOM 997 O O . ASN A 1 119 ? 5.469 52.216 -9.918 1.00 42.28 119 ASN A O 1
#

Foldseek 3Di:
DDPPDPPVVPDDPLVVLLVVLVVCFLDQDPVLLVNLVSCLVCVVVHDPVSLVNSLVLLVVLVVQLVPDPPCSSSGQHDPVSVVSSVVSNCSSVVVCVVPVDDDDDDDDPDDDDPDPDDD

Sequence (119 aa):
MKDN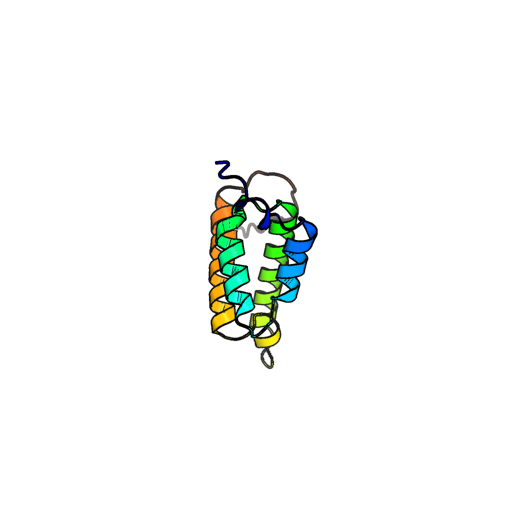DLHTCMMLPTFMIYQSFRYVLGRRTGVVGMWVDWAINHWMDFPEMEKVFISRELDDAFILFSRDTDNKRKYLGDDCDIAYWVRLRKVINDGIYDDKIACWGNLEKDEVKEDESNN

Secondary structure (DSSP, 8-state):
----SSSGGG---HHHHHHHHHHHTT--STHHHHHHHHHHHHGGGS-HHHHHHHHHHHHHHHHHHHH-SS-THHHH-SHHHHHHHHHHHHHHHHHHTT-TTSS----------------